Protein AF-A0A1M6KPC6-F1 (afdb_monomer_lite)

Organism: NCBI:txid1121955

Radius of gyration: 15.97 Å; chains: 1; bounding box: 34×46×42 Å

pLDDT: mean 84.12, std 16.8, range [28.14, 97.44]

Sequence (130 aa):
MFIETEYYGNDISFRLGPTAATQLIKGMKKAKEWSAINQQYKKEFRKEIVRFWVMDKSTFQFHGYMQQFANTAKLIFTGRTDGTSSCLIKIEGSVMVSNFLEFNSYDEMNNFLKILEGKSAQKEVDSIFK

Secondary structure (DSSP, 8-state):
-EEEEEETTEEEEEEEPTTHHHHHHHHHHHHHHHHHHHHHH---EEEEEEEEEEEEHHHHHHH-S-GGGPEEEEEEEEE-TTS-EEEEEEEES-SS-SEEEEE-SHHHHHHHHHHHTT-SSSTTTTTT--

Foldseek 3Di:
DKDWDDDPNDIWIKDFDDCRLVQVLQQLVVLLVVLVVCLVPLDWDKDWRGKGWIATPVCCVVPNDDRVRIWIWIWMKTRHNNSWIKIWIATPPDPRGGTDDMDRHSVSSVQVSCVSVVNPDPPVVVVVVD

Structure (mmCIF, N/CA/C/O backbone):
data_AF-A0A1M6KPC6-F1
#
_entry.id   AF-A0A1M6KPC6-F1
#
loop_
_atom_site.group_PDB
_atom_site.id
_atom_site.type_symbol
_atom_site.label_atom_id
_atom_site.label_alt_id
_atom_site.label_comp_id
_atom_site.label_asym_id
_atom_site.label_entity_id
_atom_site.label_seq_id
_atom_site.pdbx_PDB_ins_code
_atom_site.Cartn_x
_atom_site.Cartn_y
_atom_site.Cartn_z
_atom_site.occupancy
_atom_site.B_iso_or_equiv
_atom_site.auth_seq_id
_atom_site.auth_comp_id
_atom_site.auth_asym_id
_atom_site.auth_atom_id
_atom_site.pdbx_PDB_model_num
ATOM 1 N N . MET A 1 1 ? 10.147 -6.486 -8.655 1.00 76.69 1 MET A N 1
ATOM 2 C CA . MET A 1 1 ? 8.727 -6.835 -8.485 1.00 76.69 1 MET A CA 1
ATOM 3 C C . MET A 1 1 ? 7.901 -5.865 -9.309 1.00 76.69 1 MET A C 1
ATOM 5 O O . MET A 1 1 ? 8.191 -4.671 -9.259 1.00 76.69 1 MET A O 1
ATOM 9 N N . PHE A 1 2 ? 6.964 -6.378 -10.100 1.00 82.69 2 PHE A N 1
ATOM 10 C CA . PHE A 1 2 ? 5.915 -5.582 -10.734 1.00 82.69 2 PHE A CA 1
ATOM 11 C C . PHE A 1 2 ? 4.625 -5.756 -9.934 1.00 82.69 2 PHE A C 1
ATOM 13 O O . PHE A 1 2 ? 4.457 -6.787 -9.285 1.00 82.69 2 PHE A O 1
ATOM 20 N N . ILE A 1 3 ? 3.764 -4.747 -9.953 1.00 77.81 3 ILE A N 1
ATOM 21 C CA . ILE A 1 3 ? 2.384 -4.858 -9.492 1.00 77.81 3 ILE A CA 1
ATOM 22 C C . ILE A 1 3 ? 1.507 -4.583 -10.706 1.00 77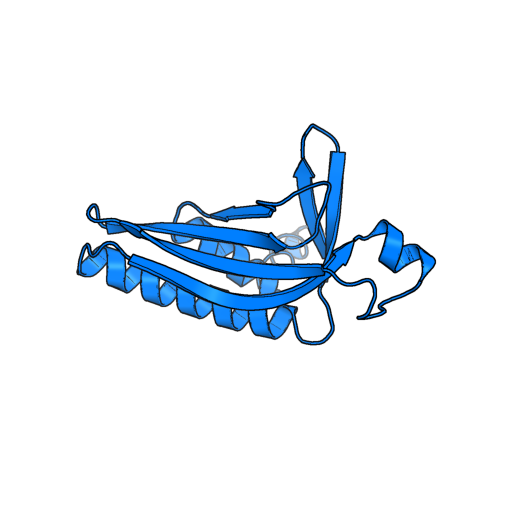.81 3 ILE A C 1
ATOM 24 O O . ILE A 1 3 ? 1.704 -3.562 -11.366 1.00 77.81 3 ILE A O 1
ATOM 28 N N . GLU A 1 4 ? 0.595 -5.503 -10.996 1.00 82.31 4 GLU A N 1
ATOM 29 C CA . GLU A 1 4 ? -0.242 -5.497 -12.196 1.00 82.31 4 GLU A CA 1
ATOM 30 C C . GLU A 1 4 ? -1.721 -5.408 -11.786 1.00 82.31 4 GLU A C 1
ATOM 32 O O . GLU A 1 4 ? -2.113 -5.957 -10.754 1.00 82.31 4 GLU A O 1
ATOM 37 N N . THR A 1 5 ? -2.517 -4.665 -12.553 1.00 71.19 5 THR A N 1
ATOM 38 C CA . THR A 1 5 ? -3.975 -4.546 -12.412 1.00 71.19 5 THR A CA 1
ATOM 39 C C . THR A 1 5 ? -4.595 -4.287 -13.783 1.00 71.19 5 THR A C 1
ATOM 41 O O . THR A 1 5 ? -3.930 -3.750 -14.669 1.00 71.19 5 THR A O 1
ATOM 44 N N . GLU A 1 6 ? -5.870 -4.610 -13.953 1.00 67.81 6 GLU A N 1
ATOM 45 C CA . GLU A 1 6 ? -6.620 -4.260 -15.159 1.00 67.81 6 GLU A CA 1
ATOM 46 C C . GLU A 1 6 ? -7.332 -2.915 -14.973 1.00 67.81 6 GLU A C 1
ATOM 48 O O . GLU A 1 6 ? -7.988 -2.667 -13.958 1.00 67.81 6 GLU A O 1
ATOM 53 N N . TYR A 1 7 ? -7.230 -2.034 -15.968 1.00 62.41 7 TYR A N 1
ATOM 54 C CA . TYR A 1 7 ? -7.957 -0.766 -15.997 1.00 62.41 7 TYR A CA 1
ATOM 55 C C . TYR A 1 7 ? -8.560 -0.539 -17.385 1.00 62.41 7 TYR A C 1
ATOM 57 O O . TYR A 1 7 ? -7.840 -0.451 -18.379 1.00 62.41 7 TYR A O 1
ATOM 65 N N . TYR A 1 8 ? -9.894 -0.473 -17.466 1.00 64.00 8 TYR A N 1
ATOM 66 C CA . TYR A 1 8 ? -10.646 -0.402 -18.731 1.00 64.00 8 TYR A CA 1
ATOM 67 C C . TYR A 1 8 ? -10.218 -1.459 -19.770 1.00 64.00 8 TYR A C 1
ATOM 69 O O . TYR A 1 8 ? -10.092 -1.155 -20.955 1.00 64.00 8 TYR A O 1
ATOM 77 N N . GLY A 1 9 ? -9.966 -2.695 -19.325 1.00 66.69 9 GLY A N 1
ATOM 78 C CA . GLY A 1 9 ? -9.554 -3.799 -20.199 1.00 66.69 9 GLY A CA 1
ATOM 79 C C . GLY A 1 9 ? -8.105 -3.728 -20.691 1.00 66.69 9 GLY A C 1
ATOM 80 O O . GLY A 1 9 ? -7.737 -4.500 -21.570 1.00 66.69 9 GLY A O 1
ATOM 81 N N . ASN A 1 10 ? -7.286 -2.820 -20.147 1.00 66.25 10 ASN A N 1
ATOM 82 C CA . ASN A 1 10 ? -5.848 -2.779 -20.396 1.00 66.25 10 ASN A CA 1
ATOM 83 C C . ASN A 1 10 ? -5.075 -3.218 -19.152 1.00 66.25 10 ASN A C 1
ATOM 85 O O . ASN A 1 10 ? -5.324 -2.711 -18.054 1.00 66.25 10 ASN A O 1
ATOM 89 N N . ASP A 1 11 ? -4.090 -4.091 -19.351 1.00 75.00 11 ASP A N 1
ATOM 90 C CA . ASP A 1 11 ? -3.135 -4.472 -18.316 1.00 75.00 11 ASP A CA 1
ATOM 91 C C . ASP A 1 11 ? -2.216 -3.294 -17.997 1.00 75.00 11 ASP A C 1
ATOM 93 O O . ASP A 1 11 ? -1.386 -2.873 -18.810 1.00 75.00 11 ASP A O 1
ATOM 97 N N . ILE A 1 12 ? -2.339 -2.764 -16.785 1.00 79.06 12 ILE A N 1
ATOM 98 C CA . ILE A 1 12 ? -1.469 -1.713 -16.278 1.00 79.06 12 ILE A CA 1
ATOM 99 C C . ILE A 1 12 ? -0.545 -2.316 -15.236 1.00 79.06 12 ILE A C 1
ATOM 101 O O . ILE A 1 12 ? -0.967 -2.887 -14.232 1.00 79.06 12 ILE A O 1
ATOM 105 N N . SER A 1 13 ? 0.753 -2.150 -15.464 1.00 84.56 13 SER A N 1
ATOM 106 C CA . SER A 1 13 ? 1.785 -2.689 -14.594 1.00 84.56 13 SER A CA 1
ATOM 107 C C . SER A 1 13 ? 2.815 -1.634 -14.238 1.00 84.56 13 SER A C 1
ATOM 109 O O . SER A 1 13 ? 3.386 -0.978 -15.111 1.00 84.56 13 SER A O 1
ATOM 111 N N . PHE A 1 14 ? 3.167 -1.589 -12.957 1.00 85.75 14 PHE A N 1
ATOM 112 C CA . PHE A 1 14 ? 4.214 -0.723 -12.438 1.00 85.75 14 PHE A CA 1
ATOM 113 C C . PHE A 1 14 ? 5.354 -1.524 -11.823 1.00 85.75 14 PHE A C 1
ATOM 115 O O . PHE A 1 14 ? 5.160 -2.419 -10.999 1.00 85.75 14 PHE A O 1
ATOM 122 N N . ARG A 1 15 ? 6.582 -1.165 -12.189 1.00 89.19 15 ARG A N 1
ATOM 123 C CA . ARG A 1 15 ? 7.802 -1.616 -11.534 1.00 89.19 15 ARG A CA 1
ATOM 124 C C . ARG A 1 15 ? 7.978 -0.863 -10.222 1.00 89.19 15 ARG A C 1
ATOM 126 O O . ARG A 1 15 ? 8.077 0.361 -10.216 1.00 89.19 15 ARG A O 1
ATOM 133 N N . LEU A 1 16 ? 8.110 -1.596 -9.121 1.00 89.19 16 LEU A N 1
ATOM 134 C CA . LEU A 1 16 ? 8.529 -1.012 -7.849 1.00 89.19 16 LEU A CA 1
ATOM 135 C C . LEU A 1 16 ? 9.991 -0.562 -7.920 1.00 89.19 16 LEU A C 1
ATOM 137 O O . LEU A 1 16 ? 10.859 -1.323 -8.367 1.00 89.19 16 LEU A O 1
ATOM 141 N N . GLY A 1 17 ? 10.259 0.650 -7.438 1.00 86.69 17 GLY A N 1
ATOM 142 C CA . GLY A 1 17 ? 11.607 1.188 -7.350 1.00 86.69 17 GLY A CA 1
ATOM 143 C C . GLY A 1 17 ? 12.507 0.504 -6.319 1.00 86.69 17 GLY A C 1
ATOM 144 O O . GLY A 1 17 ? 12.045 -0.304 -5.503 1.00 86.69 17 GLY A O 1
ATOM 145 N N . PRO A 1 18 ? 13.810 0.838 -6.318 1.00 81.94 18 PRO A N 1
ATOM 146 C CA . PRO A 1 18 ? 14.741 0.407 -5.287 1.00 81.94 18 PRO A CA 1
ATOM 147 C C . PRO A 1 18 ? 14.186 0.810 -3.918 1.00 81.94 18 PRO A C 1
ATOM 149 O O . PRO A 1 18 ? 13.869 1.974 -3.699 1.00 81.94 18 PRO A O 1
ATOM 152 N N . THR A 1 19 ? 14.031 -0.154 -3.009 1.00 88.81 19 THR A N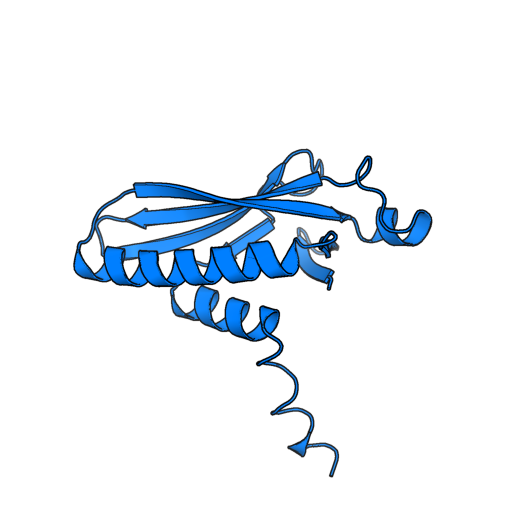 1
ATOM 153 C CA . THR A 1 19 ? 13.414 -0.026 -1.665 1.00 88.81 19 THR A CA 1
ATOM 154 C C . THR A 1 19 ? 11.884 0.079 -1.588 1.00 88.81 19 THR A C 1
ATOM 156 O O . THR A 1 19 ? 11.334 -0.140 -0.505 1.00 88.81 19 THR A O 1
ATOM 159 N N . ALA A 1 20 ? 11.176 0.308 -2.699 1.00 90.44 20 ALA A N 1
ATOM 160 C CA . ALA A 1 20 ? 9.724 0.508 -2.688 1.00 90.44 20 ALA A CA 1
ATOM 161 C C . ALA A 1 20 ? 8.955 -0.716 -2.160 1.00 90.44 20 ALA A C 1
ATOM 163 O O . ALA A 1 20 ? 8.009 -0.564 -1.394 1.00 90.44 20 ALA A O 1
ATOM 164 N N . ALA A 1 21 ? 9.404 -1.934 -2.481 1.00 89.69 21 ALA A N 1
ATOM 165 C CA . ALA A 1 21 ? 8.813 -3.163 -1.941 1.00 89.69 21 ALA A CA 1
ATOM 166 C C . ALA A 1 21 ? 8.910 -3.224 -0.407 1.00 89.69 21 ALA A C 1
ATOM 168 O O . ALA A 1 21 ? 7.920 -3.473 0.274 1.00 89.69 21 ALA A O 1
ATOM 169 N N . THR A 1 22 ? 10.081 -2.918 0.156 1.00 91.06 22 THR A N 1
ATOM 170 C CA . THR A 1 22 ? 10.295 -2.880 1.610 1.00 91.06 22 THR A CA 1
ATOM 171 C C . THR A 1 22 ? 9.428 -1.814 2.279 1.00 91.06 22 THR A C 1
ATOM 173 O O . THR A 1 22 ? 8.856 -2.056 3.342 1.00 91.06 22 THR A O 1
ATOM 176 N N . GLN A 1 23 ? 9.319 -0.634 1.665 1.00 94.62 23 GLN A N 1
ATOM 177 C CA . GLN A 1 23 ? 8.464 0.455 2.141 1.00 94.62 23 GLN A CA 1
ATOM 178 C C . GLN A 1 23 ? 6.987 0.056 2.118 1.00 94.62 23 GLN A C 1
ATOM 180 O O . GLN A 1 23 ? 6.289 0.241 3.114 1.00 94.62 23 GLN A O 1
ATOM 185 N N . LEU A 1 24 ? 6.532 -0.555 1.024 1.00 94.06 24 LEU A N 1
ATOM 186 C CA . LEU A 1 24 ? 5.162 -1.023 0.872 1.00 94.06 24 LEU A CA 1
ATOM 187 C C . LEU A 1 24 ? 4.831 -2.136 1.873 1.00 94.06 24 LEU A C 1
ATOM 189 O O . LEU A 1 24 ? 3.798 -2.057 2.526 1.00 94.06 24 LEU A O 1
ATOM 193 N N . ILE A 1 25 ? 5.724 -3.108 2.093 1.00 94.44 25 ILE A N 1
ATOM 194 C CA . ILE A 1 25 ? 5.555 -4.148 3.125 1.00 94.44 25 ILE A CA 1
ATOM 195 C C . ILE A 1 25 ? 5.392 -3.517 4.513 1.00 94.44 25 ILE A C 1
ATOM 197 O O . ILE A 1 25 ? 4.476 -3.875 5.255 1.00 94.44 25 ILE A O 1
ATOM 201 N N . LYS A 1 26 ? 6.257 -2.558 4.875 1.00 95.75 26 LYS A N 1
ATOM 202 C CA . LYS A 1 26 ? 6.143 -1.825 6.148 1.00 95.75 26 LYS A CA 1
ATOM 203 C C . LYS A 1 26 ? 4.814 -1.070 6.239 1.00 95.75 26 LYS A C 1
ATOM 205 O O . LYS A 1 26 ? 4.163 -1.109 7.282 1.00 95.75 26 LYS A O 1
ATOM 210 N N . GLY A 1 27 ? 4.391 -0.435 5.148 1.00 96.19 27 GLY A N 1
ATOM 211 C CA . GLY A 1 27 ? 3.123 0.280 5.078 1.00 96.19 27 GLY A CA 1
ATOM 212 C C . GLY A 1 27 ? 1.909 -0.636 5.237 1.00 96.19 27 GLY A C 1
ATOM 213 O O . GLY A 1 27 ? 1.025 -0.351 6.039 1.00 96.19 27 GLY A O 1
ATOM 214 N N . MET A 1 28 ? 1.896 -1.782 4.559 1.00 95.75 28 MET A N 1
ATOM 215 C CA . MET A 1 28 ? 0.817 -2.767 4.656 1.00 95.75 28 MET A CA 1
ATOM 216 C C . MET A 1 28 ? 0.727 -3.395 6.053 1.00 95.75 28 MET A C 1
ATOM 218 O O . MET A 1 28 ? -0.373 -3.596 6.564 1.00 95.75 28 MET A O 1
ATOM 222 N N . LYS A 1 29 ? 1.861 -3.636 6.729 1.00 96.12 29 LYS A N 1
ATOM 223 C CA . LYS A 1 29 ? 1.859 -4.033 8.151 1.00 96.12 29 LYS A CA 1
ATOM 224 C C . LYS A 1 29 ? 1.197 -2.973 9.025 1.00 96.12 29 LYS A C 1
ATOM 226 O O . LYS A 1 29 ? 0.364 -3.308 9.863 1.00 96.12 29 LYS A O 1
ATOM 231 N N . LYS A 1 30 ? 1.507 -1.697 8.784 1.00 96.69 30 LYS A N 1
ATOM 232 C CA . LYS A 1 30 ? 0.907 -0.595 9.539 1.00 96.69 30 LYS A CA 1
ATOM 233 C C . LYS A 1 30 ? -0.592 -0.448 9.281 1.00 96.69 30 LYS A C 1
ATOM 235 O O . LYS A 1 30 ? -1.350 -0.256 10.225 1.00 96.69 30 LYS A O 1
ATOM 240 N N . ALA A 1 31 ? -1.019 -0.591 8.028 1.00 95.88 31 ALA A N 1
ATOM 241 C CA . ALA A 1 31 ? -2.430 -0.617 7.651 1.00 95.88 31 ALA A CA 1
ATOM 242 C C . ALA A 1 31 ? -3.189 -1.729 8.381 1.00 95.88 31 ALA A C 1
ATOM 244 O O . ALA A 1 31 ? -4.262 -1.496 8.928 1.00 95.88 31 ALA A O 1
ATOM 245 N N . LYS A 1 32 ? -2.595 -2.923 8.450 1.00 93.69 32 LYS A N 1
ATOM 246 C CA . LYS A 1 32 ? -3.158 -4.070 9.161 1.00 93.69 32 LYS A CA 1
ATOM 247 C C . LYS A 1 32 ? -3.324 -3.799 10.661 1.00 93.69 32 LYS A C 1
ATOM 249 O O . LYS A 1 32 ? -4.389 -4.066 11.212 1.00 93.69 32 LYS A O 1
ATOM 254 N N . GLU A 1 33 ? -2.304 -3.235 11.312 1.00 94.38 33 GLU A N 1
ATOM 255 C CA . GLU A 1 33 ? -2.393 -2.797 12.716 1.00 94.38 33 GLU A CA 1
ATOM 256 C C . GLU A 1 33 ? -3.527 -1.783 12.913 1.00 94.38 33 GLU A C 1
ATOM 258 O O . GLU A 1 33 ? -4.331 -1.902 13.834 1.00 94.38 33 GLU A O 1
ATOM 263 N N . TRP A 1 34 ? -3.611 -0.787 12.031 1.00 95.44 34 TRP A N 1
ATOM 264 C CA . TRP A 1 34 ? -4.632 0.254 12.095 1.00 95.44 34 TRP A CA 1
ATOM 265 C C . TRP A 1 34 ? -6.041 -0.263 11.822 1.00 95.44 34 TRP A C 1
ATOM 267 O O . TRP A 1 34 ? -6.974 0.212 12.462 1.00 95.44 34 TRP A O 1
ATOM 277 N N . SER A 1 35 ? -6.202 -1.259 10.950 1.00 93.38 35 SER A N 1
ATOM 278 C CA . SER A 1 35 ? -7.478 -1.945 10.741 1.00 93.38 35 SER A CA 1
ATOM 279 C C . SER A 1 35 ? -7.945 -2.636 12.021 1.00 93.38 35 SER A C 1
ATOM 281 O O . SER A 1 35 ? -9.105 -2.489 12.391 1.00 93.38 35 SER A O 1
ATOM 283 N N . ALA A 1 36 ? -7.059 -3.348 12.724 1.00 91.50 36 ALA A N 1
ATOM 284 C CA . ALA A 1 36 ? -7.409 -4.008 13.985 1.00 91.50 36 ALA A CA 1
ATOM 285 C C . ALA A 1 36 ? -7.800 -2.989 15.074 1.00 91.50 36 ALA A C 1
ATOM 287 O O . ALA A 1 36 ? -8.804 -3.154 15.765 1.00 91.50 36 ALA A O 1
ATOM 288 N N . ILE A 1 37 ? -7.054 -1.883 15.175 1.00 92.12 37 ILE A N 1
ATOM 289 C CA . ILE A 1 37 ? -7.377 -0.768 16.080 1.00 92.12 37 ILE A CA 1
ATOM 290 C C . ILE A 1 37 ? -8.729 -0.142 15.703 1.00 92.12 37 ILE A C 1
ATOM 292 O O . ILE A 1 37 ? -9.554 0.127 16.573 1.00 92.12 37 ILE A O 1
ATOM 296 N N . ASN A 1 38 ? -8.994 0.094 14.417 1.00 93.62 38 ASN A N 1
ATOM 297 C CA . ASN A 1 38 ? -10.255 0.681 13.974 1.00 93.62 38 ASN A CA 1
ATOM 298 C C . ASN A 1 38 ? -11.454 -0.242 14.255 1.00 93.62 38 ASN A C 1
ATOM 300 O O . ASN A 1 38 ? -12.472 0.254 14.729 1.00 93.62 38 ASN A O 1
ATOM 304 N N . GLN A 1 39 ? -11.320 -1.559 14.083 1.00 92.31 39 GLN A N 1
ATOM 305 C CA . GLN A 1 39 ? -12.358 -2.524 14.471 1.00 92.31 39 GLN A CA 1
ATOM 306 C C . GLN A 1 39 ? -12.693 -2.446 15.968 1.00 92.31 39 GLN A C 1
ATOM 308 O O . GLN A 1 39 ? -13.862 -2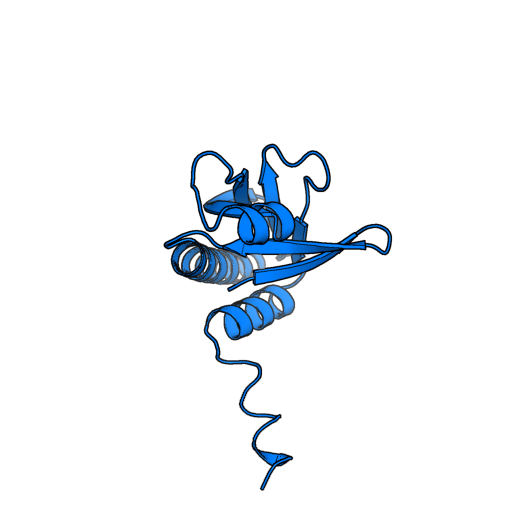.516 16.347 1.00 92.31 39 GLN A O 1
ATOM 313 N N . GLN A 1 40 ? -11.680 -2.255 16.821 1.00 94.44 40 GLN A N 1
ATOM 314 C CA . GLN A 1 40 ? -11.858 -2.159 18.270 1.00 94.44 40 GLN A CA 1
ATOM 315 C C . GLN A 1 40 ? -12.477 -0.824 18.709 1.00 94.44 40 GLN A C 1
ATOM 317 O O . GLN A 1 40 ? -13.385 -0.804 19.537 1.00 94.44 40 GLN A O 1
ATOM 322 N N . TYR A 1 41 ? -11.970 0.296 18.188 1.00 95.19 41 TYR A N 1
ATOM 323 C CA . TYR A 1 41 ? -12.302 1.633 18.695 1.00 95.19 41 TYR A CA 1
ATOM 324 C C . TYR A 1 41 ? -13.284 2.416 17.824 1.00 95.19 41 TYR A C 1
ATOM 326 O O . TYR A 1 41 ? -13.746 3.469 18.259 1.00 95.19 41 TYR A O 1
ATOM 334 N N . LYS A 1 42 ? -13.586 1.939 16.610 1.00 95.19 42 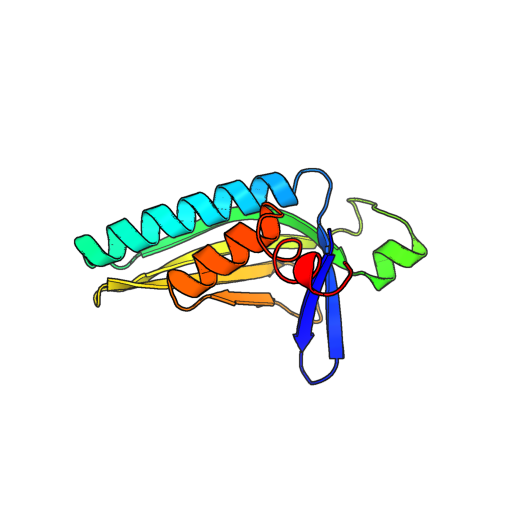LYS A N 1
ATOM 335 C CA . LYS A 1 42 ? -14.583 2.516 15.697 1.00 95.19 42 LYS A CA 1
ATOM 336 C C . LYS A 1 42 ? -14.391 4.017 15.450 1.00 95.19 42 LYS A C 1
ATOM 338 O O . LYS A 1 42 ? -15.333 4.804 15.468 1.00 95.19 42 LYS A O 1
ATOM 343 N N . LYS A 1 43 ? -13.136 4.432 15.263 1.00 92.88 43 LYS A N 1
ATOM 344 C CA . LYS A 1 43 ? -12.775 5.836 15.020 1.00 92.88 43 LYS A CA 1
ATOM 345 C C . LYS A 1 43 ? -12.539 6.095 13.548 1.00 92.88 43 LYS A C 1
ATOM 347 O O . LYS A 1 43 ? -11.710 5.425 12.936 1.00 92.88 43 LYS A O 1
ATOM 352 N N . GLU A 1 44 ? -13.192 7.122 13.026 1.00 95.00 44 GLU A N 1
ATOM 353 C CA . GLU A 1 44 ? -12.920 7.607 11.682 1.00 95.00 44 GLU A CA 1
ATOM 354 C C . GLU A 1 44 ? -11.594 8.364 11.631 1.00 95.00 44 GLU A C 1
ATOM 356 O O . GLU A 1 44 ? -11.336 9.257 12.441 1.00 95.00 44 GLU A O 1
ATOM 361 N N . PHE A 1 45 ? -10.740 7.991 10.681 1.00 95.56 45 PHE A N 1
ATOM 362 C CA . PHE A 1 45 ? -9.549 8.760 10.343 1.00 95.56 45 PHE A CA 1
ATOM 363 C C . PHE A 1 45 ? -9.015 8.355 8.976 1.00 95.56 45 PHE A C 1
ATOM 365 O O . PHE A 1 45 ? -9.168 7.217 8.536 1.00 95.56 45 PHE A O 1
ATOM 372 N N . ARG A 1 46 ? -8.311 9.286 8.333 1.00 96.88 46 ARG A N 1
ATOM 373 C CA . ARG A 1 46 ? -7.650 9.067 7.050 1.00 96.88 46 ARG A CA 1
ATOM 374 C C . ARG A 1 46 ? -6.211 9.548 7.114 1.00 96.88 46 ARG A C 1
ATOM 376 O O . ARG A 1 46 ? -5.963 10.675 7.538 1.00 96.88 46 ARG A O 1
ATOM 383 N N . LYS A 1 47 ? -5.255 8.708 6.712 1.00 97.00 47 LYS A N 1
ATOM 384 C CA . LYS A 1 47 ? -3.829 9.040 6.823 1.00 97.00 47 LYS A CA 1
ATOM 385 C C . LYS A 1 47 ? -2.975 8.360 5.753 1.00 97.00 47 LYS A C 1
ATOM 387 O O . LYS A 1 47 ? -3.150 7.179 5.465 1.00 97.00 47 LYS A O 1
ATOM 392 N N . GLU A 1 48 ? -2.035 9.116 5.184 1.00 97.31 48 GLU A N 1
ATOM 393 C CA . GLU A 1 48 ? -0.945 8.576 4.358 1.00 97.31 48 GLU A CA 1
ATOM 394 C C . GLU A 1 48 ? -0.016 7.752 5.261 1.00 97.31 48 GLU A C 1
ATOM 396 O O . GLU A 1 48 ? 0.475 8.250 6.276 1.00 97.31 48 GLU A O 1
ATOM 401 N N . ILE A 1 49 ? 0.183 6.480 4.919 1.00 96.44 49 ILE A N 1
ATOM 402 C CA . ILE A 1 49 ? 1.061 5.572 5.664 1.00 96.44 49 ILE A CA 1
ATOM 403 C C . ILE A 1 49 ? 2.485 5.660 5.130 1.00 96.44 49 ILE A C 1
ATOM 405 O O . ILE A 1 49 ? 3.437 5.773 5.900 1.00 96.44 49 ILE A O 1
ATOM 409 N N . VAL A 1 50 ? 2.635 5.539 3.813 1.00 96.44 50 VAL A N 1
ATOM 410 C CA . VAL A 1 50 ? 3.941 5.472 3.163 1.00 96.44 50 VAL A CA 1
ATOM 411 C C . VAL A 1 50 ? 3.856 6.000 1.741 1.00 96.44 50 VAL A C 1
ATOM 413 O O . VAL A 1 50 ? 2.820 5.896 1.082 1.00 96.44 50 VAL A O 1
ATOM 416 N N . ARG A 1 51 ? 4.987 6.524 1.279 1.00 95.81 51 ARG A N 1
ATOM 417 C CA . ARG A 1 51 ? 5.227 6.972 -0.084 1.00 95.81 51 ARG A CA 1
ATOM 418 C C . ARG A 1 51 ? 6.414 6.211 -0.662 1.00 95.81 51 ARG A C 1
ATOM 420 O O . ARG A 1 51 ? 7.394 5.996 0.049 1.00 95.81 51 ARG A O 1
ATOM 427 N N . PHE A 1 52 ? 6.318 5.798 -1.918 1.00 94.31 52 PHE A N 1
ATOM 428 C CA . PHE A 1 52 ? 7.348 5.012 -2.594 1.00 94.31 52 PHE A CA 1
ATOM 429 C C . PHE A 1 52 ? 7.347 5.270 -4.102 1.00 94.31 52 PHE A C 1
ATOM 431 O O . PHE A 1 52 ? 6.360 5.739 -4.659 1.00 94.31 52 PHE A O 1
ATOM 438 N N . TRP A 1 53 ? 8.461 4.970 -4.768 1.00 93.50 53 TRP A N 1
ATOM 439 C CA . TRP A 1 53 ? 8.614 5.199 -6.205 1.00 93.50 53 TRP A CA 1
ATOM 440 C C . TRP A 1 53 ? 8.154 3.999 -7.029 1.00 93.50 53 TRP A C 1
ATOM 442 O O . TRP A 1 53 ? 8.462 2.847 -6.702 1.00 93.50 53 TRP A O 1
ATOM 452 N N . VAL A 1 54 ? 7.453 4.286 -8.122 1.00 92.06 54 VAL A N 1
ATOM 453 C CA . VAL A 1 54 ? 6.980 3.306 -9.100 1.00 92.06 54 VAL A CA 1
ATOM 454 C C . VAL A 1 54 ? 7.248 3.798 -10.515 1.00 92.06 54 VAL A C 1
ATOM 456 O O . VAL A 1 54 ? 7.283 4.995 -10.758 1.00 92.06 54 VAL A O 1
ATOM 459 N N . MET A 1 55 ? 7.441 2.892 -11.462 1.00 90.62 55 MET A N 1
ATOM 460 C CA . MET A 1 55 ? 7.707 3.239 -12.858 1.00 90.62 55 MET A CA 1
ATOM 461 C C . MET A 1 55 ? 6.855 2.372 -13.775 1.00 90.62 55 MET A C 1
ATOM 463 O O . MET A 1 55 ? 6.814 1.159 -13.586 1.00 90.62 55 MET A O 1
ATOM 467 N N . ASP A 1 56 ? 6.188 2.967 -14.759 1.00 89.06 56 ASP A N 1
ATOM 468 C CA . ASP A 1 56 ? 5.400 2.235 -15.752 1.00 89.06 56 ASP A CA 1
ATOM 469 C C . ASP A 1 56 ? 6.244 1.156 -16.454 1.00 89.06 56 ASP A C 1
ATOM 471 O O . ASP A 1 56 ? 7.423 1.366 -16.765 1.00 89.06 56 ASP A O 1
ATOM 475 N N . LYS A 1 57 ? 5.655 -0.023 -16.695 1.00 87.56 57 LYS A N 1
ATOM 476 C CA . LYS A 1 57 ? 6.360 -1.182 -17.275 1.00 87.56 57 LYS A CA 1
ATOM 477 C C . LYS A 1 57 ? 6.969 -0.875 -18.641 1.00 87.56 57 LYS A C 1
ATOM 479 O O . LYS A 1 57 ? 8.111 -1.261 -18.869 1.00 87.56 57 LYS A O 1
ATOM 484 N N . SER A 1 58 ? 6.247 -0.166 -19.508 1.00 87.50 58 SER A N 1
ATOM 485 C CA . SER A 1 58 ? 6.722 0.231 -20.841 1.00 87.50 58 SER A CA 1
ATOM 486 C C . SER A 1 58 ? 7.958 1.129 -20.756 1.00 87.50 58 SER A C 1
ATOM 488 O O . SER A 1 58 ? 8.979 0.844 -21.382 1.00 87.50 58 SER A O 1
ATOM 490 N N . THR A 1 59 ? 7.915 2.157 -19.905 1.00 88.56 59 THR A N 1
ATOM 491 C CA . THR A 1 59 ? 9.051 3.052 -19.658 1.00 88.56 59 THR A CA 1
ATOM 492 C C . THR A 1 59 ? 10.242 2.284 -19.094 1.00 88.56 59 THR A C 1
ATOM 494 O O . THR A 1 59 ? 11.357 2.427 -19.589 1.00 88.56 59 THR A O 1
ATOM 497 N N . PHE A 1 60 ? 10.015 1.412 -18.106 1.00 88.94 60 PHE A N 1
ATOM 498 C CA . PHE A 1 60 ? 11.068 0.572 -17.537 1.00 88.94 60 PHE A CA 1
ATOM 499 C C . PHE A 1 60 ? 11.699 -0.368 -18.576 1.00 88.94 60 PHE A C 1
ATOM 501 O O . PHE A 1 60 ? 12.912 -0.546 -18.571 1.00 88.94 60 PHE A O 1
ATOM 508 N N . GLN A 1 61 ? 10.906 -0.977 -19.461 1.00 89.69 61 GLN A N 1
ATOM 509 C CA . GLN A 1 61 ? 11.419 -1.877 -20.501 1.00 89.69 61 GLN A CA 1
ATOM 510 C C . GLN A 1 61 ? 12.322 -1.154 -21.502 1.00 89.69 61 GLN A C 1
ATOM 512 O O . GLN A 1 61 ? 13.303 -1.734 -21.956 1.00 89.69 61 GLN A O 1
ATOM 517 N N . PHE A 1 62 ? 12.016 0.103 -21.820 1.00 90.31 62 PHE A N 1
ATOM 518 C CA . PHE A 1 62 ? 12.802 0.887 -22.769 1.00 90.31 62 PHE A CA 1
ATOM 519 C C . PHE A 1 62 ? 14.078 1.477 -22.146 1.00 90.31 62 PHE A C 1
ATOM 521 O O . PHE A 1 62 ? 15.116 1.559 -22.795 1.00 90.31 62 PHE A O 1
ATOM 528 N N . HIS A 1 63 ? 14.016 1.878 -20.875 1.00 88.94 63 HIS A N 1
ATOM 529 C CA . HIS A 1 63 ? 15.055 2.685 -20.231 1.00 88.94 63 HIS A CA 1
ATOM 530 C C . HIS A 1 63 ? 15.818 1.991 -19.094 1.00 88.94 63 HIS A C 1
ATOM 532 O O . HIS A 1 63 ? 16.826 2.513 -18.617 1.00 88.94 63 HIS A O 1
ATOM 538 N N . GLY A 1 64 ? 15.329 0.854 -18.604 1.00 88.75 64 GLY A N 1
ATOM 539 C CA . GLY A 1 64 ? 15.668 0.380 -17.267 1.00 88.75 64 GLY A CA 1
ATOM 540 C C . GLY A 1 64 ? 15.065 1.275 -16.177 1.00 88.75 64 GLY A C 1
ATOM 541 O O . GLY A 1 64 ? 14.261 2.172 -16.438 1.00 88.75 64 GLY A O 1
ATOM 542 N N . TYR A 1 65 ? 15.430 1.027 -14.915 1.00 86.50 65 TYR A N 1
ATOM 543 C CA . TYR A 1 65 ? 14.927 1.855 -13.819 1.00 86.50 65 TYR A CA 1
ATOM 544 C C . TYR A 1 65 ? 15.692 3.176 -13.744 1.00 86.50 65 TYR A C 1
ATOM 546 O O . TYR A 1 65 ? 16.870 3.193 -13.391 1.00 86.50 65 TYR A O 1
ATOM 554 N N . MET A 1 66 ? 14.994 4.284 -13.984 1.00 89.00 66 MET A 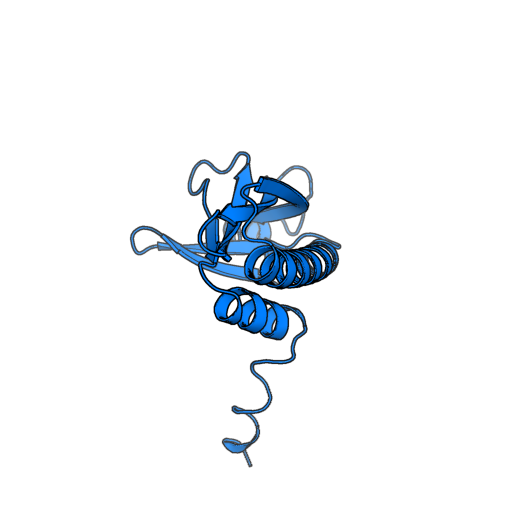N 1
ATOM 555 C CA . MET A 1 66 ? 15.517 5.636 -13.797 1.00 89.00 66 MET A CA 1
ATOM 556 C C . MET A 1 66 ? 14.548 6.457 -12.949 1.00 89.00 66 MET A C 1
ATOM 558 O O . MET A 1 66 ? 13.399 6.659 -13.332 1.00 89.00 66 MET A O 1
ATOM 562 N N . GLN A 1 67 ? 15.010 6.956 -11.799 1.00 86.38 67 GLN A N 1
ATOM 563 C CA . GLN A 1 67 ? 14.148 7.647 -10.830 1.00 86.38 67 GLN A CA 1
ATOM 564 C C . GLN A 1 67 ? 13.476 8.906 -11.402 1.00 86.38 67 GLN A C 1
ATOM 566 O O . GLN A 1 67 ? 12.350 9.205 -11.029 1.00 86.38 67 GLN A O 1
ATOM 571 N N . GLN A 1 68 ? 14.120 9.614 -12.333 1.00 89.81 68 GLN A N 1
ATOM 572 C CA . GLN A 1 68 ? 13.548 10.797 -12.995 1.00 89.81 68 GLN A CA 1
ATOM 573 C C . GLN A 1 68 ? 12.296 10.498 -13.837 1.00 89.81 68 GLN A C 1
ATOM 575 O O . GLN A 1 68 ? 11.508 11.395 -14.110 1.00 89.81 68 GLN A O 1
ATOM 580 N N . PHE A 1 69 ? 12.121 9.242 -14.247 1.00 89.25 69 PHE A N 1
ATOM 581 C CA . PHE A 1 69 ? 10.957 8.758 -14.987 1.00 89.25 69 PHE A CA 1
ATOM 582 C C . PHE A 1 69 ? 10.008 7.950 -14.087 1.00 89.25 69 PHE A C 1
ATOM 584 O O . PHE A 1 69 ? 9.079 7.311 -14.577 1.00 89.25 69 PHE A O 1
ATOM 591 N N . ALA A 1 70 ? 10.264 7.928 -12.776 1.00 90.88 70 ALA A N 1
ATOM 592 C CA . ALA A 1 70 ? 9.415 7.261 -11.807 1.00 90.88 70 ALA A CA 1
ATOM 593 C C . ALA A 1 70 ? 8.348 8.224 -11.274 1.00 90.88 70 ALA A C 1
ATOM 595 O O . ALA A 1 70 ? 8.613 9.384 -10.961 1.00 90.88 70 ALA A O 1
ATOM 596 N N . ASN A 1 71 ? 7.146 7.694 -11.101 1.00 92.00 71 ASN A N 1
ATOM 597 C CA . ASN A 1 71 ? 6.034 8.341 -10.436 1.00 92.00 71 ASN A CA 1
ATOM 598 C C . ASN A 1 71 ? 6.051 8.041 -8.933 1.00 92.00 71 ASN A C 1
ATOM 600 O O . ASN A 1 71 ? 6.574 7.024 -8.463 1.00 92.00 71 ASN A O 1
ATOM 604 N N . THR A 1 72 ? 5.460 8.942 -8.156 1.00 93.44 72 THR A N 1
ATOM 605 C CA . THR A 1 72 ? 5.283 8.747 -6.716 1.00 93.44 72 THR A CA 1
ATOM 606 C C . THR A 1 72 ? 3.993 7.981 -6.462 1.00 93.44 72 THR A C 1
ATOM 608 O O . THR A 1 72 ? 2.928 8.429 -6.866 1.00 93.44 72 THR A O 1
ATOM 611 N N . ALA A 1 73 ? 4.054 6.875 -5.729 1.00 94.25 73 ALA A N 1
ATOM 612 C CA . ALA A 1 73 ? 2.882 6.194 -5.199 1.00 94.25 73 ALA A CA 1
ATOM 613 C C . ALA A 1 73 ? 2.731 6.427 -3.689 1.00 94.25 73 ALA A C 1
ATOM 615 O O . ALA A 1 73 ? 3.717 6.56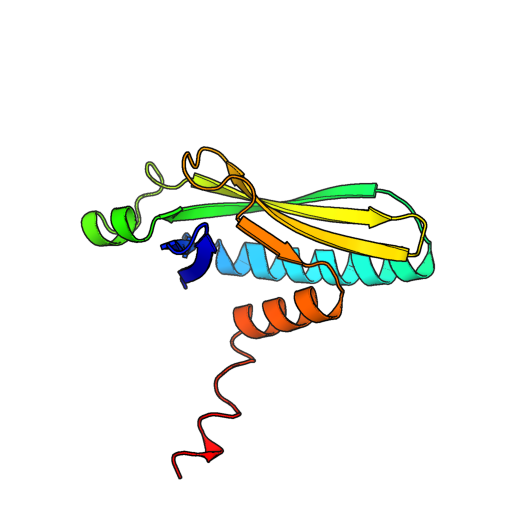5 -2.961 1.00 94.25 73 ALA A O 1
ATOM 616 N N . LYS A 1 74 ? 1.487 6.445 -3.208 1.00 95.56 74 LYS A N 1
ATOM 617 C CA . LYS A 1 74 ? 1.118 6.629 -1.799 1.00 95.56 74 LYS A CA 1
ATOM 618 C C . LYS A 1 74 ? 0.141 5.560 -1.358 1.00 95.56 74 LYS A C 1
ATOM 620 O O . LYS A 1 74 ? -0.867 5.355 -2.024 1.00 95.56 74 LYS A O 1
ATOM 625 N N . LEU A 1 75 ? 0.387 4.959 -0.200 1.00 96.38 75 LEU A N 1
ATOM 626 C CA . LEU A 1 75 ? -0.588 4.123 0.494 1.00 96.38 75 LEU A CA 1
ATOM 627 C C . LEU A 1 75 ? -1.354 4.980 1.505 1.00 96.38 75 LEU A C 1
ATOM 629 O O . LEU A 1 75 ? -0.758 5.538 2.428 1.00 96.38 75 LEU A O 1
ATOM 633 N N . ILE A 1 76 ? -2.670 5.065 1.346 1.00 97.06 76 ILE A N 1
ATOM 634 C CA . ILE A 1 76 ? -3.565 5.832 2.214 1.00 97.06 76 ILE A CA 1
ATOM 635 C C . ILE A 1 76 ? -4.498 4.861 2.924 1.00 97.06 76 ILE A C 1
ATOM 637 O O . ILE A 1 76 ? -5.172 4.079 2.265 1.00 97.06 76 ILE A O 1
ATOM 641 N N . PHE A 1 77 ? -4.570 4.947 4.248 1.00 97.44 77 PHE A N 1
ATOM 642 C CA . PHE A 1 77 ? -5.533 4.204 5.056 1.00 97.44 77 PHE A CA 1
ATOM 643 C C . PHE A 1 77 ? -6.712 5.092 5.434 1.00 97.44 77 PHE A C 1
ATOM 645 O O . PHE A 1 77 ? -6.519 6.265 5.767 1.00 97.44 77 PHE A O 1
ATOM 652 N N . THR A 1 78 ? -7.908 4.511 5.433 1.00 97.38 78 THR A N 1
ATOM 653 C CA . THR A 1 78 ? -9.142 5.134 5.913 1.00 97.38 78 THR A CA 1
ATOM 654 C C . THR A 1 78 ? -9.859 4.166 6.849 1.00 97.38 78 THR A C 1
ATOM 656 O O . THR A 1 78 ? -10.290 3.103 6.413 1.00 97.38 78 THR A O 1
ATOM 659 N N . GLY A 1 79 ? -9.995 4.526 8.123 1.00 96.44 79 GLY A N 1
ATOM 660 C CA . GLY A 1 79 ? -10.864 3.839 9.081 1.00 96.44 79 GLY A CA 1
ATOM 661 C C . GLY A 1 79 ? -12.207 4.553 9.188 1.00 96.44 79 GLY A C 1
ATOM 662 O O . GLY A 1 79 ? -12.251 5.775 9.036 1.00 96.44 79 GLY A O 1
ATOM 663 N N . ARG A 1 80 ? -13.286 3.813 9.452 1.00 96.56 80 ARG A N 1
ATOM 664 C CA . ARG A 1 80 ? -14.659 4.334 9.563 1.00 96.56 80 ARG A CA 1
ATOM 665 C C . ARG A 1 80 ? -15.248 4.101 10.959 1.00 96.56 80 ARG A C 1
ATOM 667 O O . ARG A 1 80 ? -14.690 3.361 11.773 1.00 96.56 80 ARG A O 1
ATOM 674 N N . THR A 1 81 ? -16.372 4.752 11.252 1.00 96.44 81 THR A N 1
ATOM 675 C CA . THR A 1 81 ? -17.080 4.658 12.546 1.00 96.44 81 THR A CA 1
ATOM 676 C C . THR A 1 81 ? -17.850 3.353 12.749 1.00 96.44 81 THR A C 1
ATOM 678 O O . THR A 1 81 ? -18.247 3.032 13.865 1.00 96.44 81 THR A O 1
ATOM 681 N N . ASP A 1 82 ? -18.040 2.561 11.699 1.00 94.88 82 ASP A N 1
ATOM 682 C CA . ASP A 1 82 ? -18.619 1.218 11.777 1.00 94.88 82 ASP A CA 1
ATOM 683 C C . ASP A 1 82 ? -17.572 0.134 12.111 1.00 94.88 82 ASP A C 1
ATOM 685 O O . ASP A 1 82 ? -17.930 -1.013 12.372 1.00 94.88 82 ASP A O 1
ATOM 689 N N . GLY A 1 83 ? -16.284 0.500 12.173 1.00 91.62 83 GLY A N 1
ATOM 690 C CA . GLY A 1 83 ? -15.164 -0.422 12.376 1.00 91.62 83 GLY A CA 1
ATOM 691 C C . GLY A 1 83 ? -14.641 -1.057 11.084 1.00 91.62 83 GLY A C 1
ATOM 692 O O . GLY A 1 83 ? -13.759 -1.916 11.142 1.00 91.62 83 GLY A O 1
ATOM 693 N N . THR A 1 84 ? -15.165 -0.654 9.922 1.00 94.69 84 THR A N 1
ATOM 694 C CA . THR A 1 84 ? -14.605 -1.023 8.620 1.00 94.69 84 THR A CA 1
ATOM 695 C C . THR A 1 84 ? -13.433 -0.118 8.260 1.00 94.69 84 THR A C 1
ATOM 697 O O . THR A 1 84 ? -13.355 1.049 8.652 1.00 94.69 84 THR A O 1
ATOM 700 N N . SER A 1 85 ? -12.503 -0.650 7.470 1.00 94.62 85 SER A N 1
ATOM 701 C CA . SER A 1 85 ? -11.372 0.127 6.980 1.00 94.62 85 SER A CA 1
ATOM 702 C C . SER A 1 85 ? -11.025 -0.222 5.544 1.00 94.62 85 SER A C 1
ATOM 704 O O . SER A 1 85 ? -11.367 -1.294 5.052 1.00 94.62 85 SER A O 1
ATOM 706 N N . SER A 1 86 ? -10.349 0.706 4.879 1.00 95.75 86 SER A N 1
ATOM 707 C CA . SER A 1 86 ? -9.880 0.549 3.508 1.00 95.75 86 SER A CA 1
ATOM 708 C C . SER A 1 86 ? -8.477 1.115 3.342 1.00 95.75 86 SER A C 1
ATOM 710 O O . SER A 1 86 ? -8.049 2.013 4.076 1.00 95.75 86 SER A O 1
ATOM 712 N N . CYS A 1 87 ? -7.762 0.587 2.357 1.00 96.00 87 CYS A N 1
ATOM 713 C CA . CYS A 1 87 ? -6.465 1.074 1.924 1.00 96.00 87 CYS A CA 1
ATOM 714 C C . CYS A 1 87 ? -6.496 1.355 0.434 1.00 96.00 87 CYS A C 1
ATOM 716 O O . CYS A 1 87 ? -7.003 0.550 -0.333 1.00 96.00 87 CYS A O 1
ATOM 718 N N . LEU A 1 88 ? -5.880 2.456 0.025 1.00 95.44 88 LEU A N 1
ATOM 719 C CA . LEU A 1 88 ? -5.798 2.856 -1.369 1.00 95.44 88 LEU A CA 1
ATOM 720 C C . LEU A 1 88 ? -4.357 3.198 -1.723 1.00 95.44 88 LEU A C 1
ATOM 722 O O . LEU A 1 88 ? -3.743 4.060 -1.089 1.00 95.44 88 LEU A O 1
ATOM 726 N N . ILE A 1 89 ? -3.833 2.543 -2.752 1.00 94.06 89 ILE A N 1
ATOM 727 C CA . ILE A 1 89 ? -2.595 2.936 -3.411 1.00 94.06 89 ILE A CA 1
ATOM 728 C C . ILE A 1 89 ? -2.958 3.931 -4.506 1.00 94.06 89 ILE A C 1
ATOM 730 O O . ILE A 1 89 ? -3.641 3.587 -5.470 1.00 94.06 89 ILE A O 1
ATOM 734 N N . LYS A 1 90 ? -2.495 5.170 -4.357 1.00 93.44 90 LYS A N 1
ATOM 735 C CA . LYS A 1 90 ? -2.604 6.207 -5.384 1.00 93.44 90 LYS A CA 1
ATOM 736 C C . LYS A 1 90 ? -1.277 6.414 -6.081 1.00 93.44 90 LYS A C 1
ATOM 738 O O . LYS A 1 90 ? -0.252 6.388 -5.407 1.00 93.44 90 LYS A O 1
ATOM 743 N N . ILE A 1 91 ? -1.304 6.683 -7.381 1.00 91.06 91 ILE A N 1
ATOM 744 C CA . ILE A 1 91 ? -0.119 7.075 -8.148 1.00 91.06 91 ILE A CA 1
ATOM 745 C C . ILE A 1 91 ? -0.277 8.542 -8.537 1.00 91.06 91 ILE A C 1
ATOM 747 O O . ILE A 1 91 ? -1.211 8.931 -9.232 1.00 91.06 91 ILE A O 1
ATOM 751 N N . GLU A 1 92 ? 0.624 9.374 -8.036 1.00 87.06 92 GLU A N 1
ATOM 752 C CA . GLU A 1 92 ? 0.700 10.793 -8.354 1.00 87.06 92 GLU A CA 1
ATOM 753 C C . GLU A 1 92 ? 1.421 10.990 -9.683 1.00 87.06 92 GLU A C 1
ATOM 755 O O . GLU A 1 92 ? 2.442 10.354 -9.943 1.00 87.06 92 GLU A O 1
ATOM 760 N N . GLY A 1 93 ? 0.896 11.890 -10.513 1.00 72.12 93 GLY A N 1
ATOM 761 C CA . GLY A 1 93 ? 1.492 12.214 -11.810 1.00 72.12 93 GLY A CA 1
ATOM 762 C C . GLY A 1 93 ? 1.213 11.194 -12.917 1.00 72.12 93 GLY A C 1
ATOM 763 O O . GLY A 1 93 ? 1.554 11.462 -14.065 1.00 72.12 93 GLY A O 1
ATOM 764 N N . SER A 1 94 ? 0.545 10.070 -12.624 1.00 71.31 94 SER A N 1
ATOM 765 C CA . SER A 1 94 ? 0.084 9.165 -13.679 1.00 71.31 94 SER A CA 1
ATOM 766 C C . SER A 1 94 ? -1.126 9.760 -14.397 1.00 71.31 94 SER A C 1
ATOM 768 O O . SER A 1 94 ? -2.156 10.046 -13.787 1.00 71.31 94 SER A O 1
ATOM 770 N N . VAL A 1 95 ? -0.995 9.914 -15.714 1.00 67.56 95 VAL A N 1
ATOM 771 C CA . VAL A 1 95 ? -2.082 10.348 -16.604 1.00 67.56 95 VAL A CA 1
ATOM 772 C C . VAL A 1 95 ? -3.127 9.239 -16.776 1.00 67.56 95 VAL A C 1
ATOM 774 O O . VAL A 1 95 ? -4.289 9.525 -17.041 1.00 67.56 95 VAL A O 1
ATOM 777 N N . MET A 1 96 ? -2.726 7.974 -16.604 1.00 66.38 96 MET A N 1
ATOM 778 C CA . MET A 1 96 ? -3.583 6.816 -16.863 1.00 66.38 96 MET A CA 1
ATOM 779 C C . MET A 1 96 ? -4.388 6.391 -15.632 1.00 66.38 96 MET A C 1
ATOM 781 O O . MET A 1 96 ? -5.569 6.083 -15.765 1.00 66.38 96 MET A O 1
ATOM 785 N N . VAL A 1 97 ? -3.776 6.371 -14.439 1.00 72.94 97 VAL A N 1
ATOM 786 C CA . VAL A 1 97 ? -4.423 5.853 -13.222 1.00 72.94 97 VAL A CA 1
ATOM 787 C C . VAL A 1 97 ? -3.994 6.624 -11.979 1.00 72.94 97 VAL A C 1
ATOM 789 O O . VAL A 1 97 ? -2.850 6.536 -11.542 1.00 72.94 97 VAL A O 1
ATOM 792 N N . SER A 1 98 ? -4.943 7.313 -11.340 1.00 77.44 98 SER A N 1
ATOM 793 C CA . SER A 1 98 ? -4.703 7.988 -10.055 1.00 77.44 98 SER A CA 1
ATOM 794 C C . SER A 1 98 ? -4.981 7.095 -8.839 1.00 77.44 98 SER A C 1
ATOM 796 O O . SER A 1 98 ? -4.274 7.189 -7.836 1.00 77.44 98 SER A O 1
ATOM 798 N N . ASN A 1 99 ? -5.979 6.211 -8.924 1.00 84.06 99 ASN A N 1
ATOM 799 C CA . ASN A 1 99 ? -6.337 5.218 -7.909 1.00 84.06 99 ASN A CA 1
ATOM 800 C C . ASN A 1 99 ? -5.980 3.833 -8.456 1.00 84.06 99 ASN A C 1
ATOM 802 O O . ASN A 1 99 ? -6.677 3.328 -9.328 1.00 84.06 99 ASN A O 1
ATOM 806 N N . PHE A 1 100 ? -4.879 3.258 -7.985 1.00 85.12 100 PHE A N 1
ATOM 807 C CA . PHE A 1 100 ? -4.284 2.074 -8.599 1.00 85.12 100 PHE A CA 1
ATOM 808 C C . PHE A 1 100 ? -4.805 0.764 -8.009 1.00 85.12 100 PHE A C 1
ATOM 810 O O . PHE A 1 100 ? -5.237 -0.109 -8.752 1.00 85.12 100 PHE A O 1
ATOM 817 N N . LEU A 1 101 ? -4.783 0.633 -6.682 1.00 88.56 101 LEU A N 1
ATOM 818 C CA . LEU A 1 101 ? -5.254 -0.566 -5.986 1.00 88.56 101 LEU A CA 1
ATOM 819 C C . LEU A 1 101 ? -5.986 -0.181 -4.713 1.00 88.56 101 LEU A C 1
ATOM 821 O O . LEU A 1 101 ? -5.462 0.599 -3.917 1.00 88.56 101 LEU A O 1
ATOM 825 N N . GLU A 1 102 ? -7.160 -0.762 -4.509 1.00 91.25 102 GLU A N 1
ATOM 826 C CA . GLU A 1 102 ? -7.971 -0.571 -3.315 1.00 91.25 102 GLU A CA 1
ATOM 827 C C . GLU A 1 102 ? -8.162 -1.903 -2.589 1.00 91.25 102 GLU A C 1
ATOM 829 O O . GLU A 1 102 ? -8.368 -2.938 -3.216 1.00 91.25 102 GLU A O 1
ATOM 834 N N . PHE A 1 103 ? -8.076 -1.859 -1.263 1.00 92.69 103 PHE A N 1
ATOM 835 C CA . PHE A 1 103 ? -8.330 -2.981 -0.370 1.00 92.69 103 PHE A CA 1
ATOM 836 C C . PHE A 1 103 ? -9.440 -2.566 0.584 1.00 92.69 103 PHE A C 1
ATOM 838 O O . PHE A 1 103 ? -9.269 -1.604 1.336 1.00 92.69 103 PHE A O 1
ATOM 845 N N . ASN A 1 104 ? -10.555 -3.282 0.573 1.00 91.44 104 ASN A N 1
ATOM 846 C CA . ASN A 1 104 ? -11.763 -2.928 1.323 1.00 91.44 104 ASN A CA 1
ATOM 847 C C . ASN A 1 104 ? -11.937 -3.737 2.609 1.00 91.44 104 ASN A C 1
ATOM 849 O O . ASN A 1 104 ? -12.882 -3.517 3.368 1.00 91.44 104 ASN A O 1
ATOM 853 N N . SER A 1 105 ? -11.032 -4.680 2.857 1.00 86.38 105 SER A N 1
ATOM 854 C CA . SER A 1 105 ? -11.097 -5.573 4.001 1.00 86.38 105 SER A CA 1
ATOM 855 C C . SER A 1 105 ? -9.715 -5.864 4.580 1.00 86.38 105 SER A C 1
ATOM 857 O O . SER A 1 105 ? -8.681 -5.769 3.912 1.00 86.38 105 SER A O 1
ATOM 859 N N . TYR A 1 106 ? -9.703 -6.257 5.854 1.00 88.25 106 TYR A N 1
ATOM 860 C CA . TYR A 1 106 ? -8.501 -6.745 6.527 1.00 88.25 106 TYR A CA 1
ATOM 861 C C . TYR A 1 106 ? -7.890 -7.952 5.796 1.00 88.25 106 TYR A C 1
ATOM 863 O O . TYR A 1 106 ? -6.666 -8.053 5.683 1.00 88.25 106 TYR A O 1
ATOM 871 N N . ASP A 1 107 ? -8.734 -8.846 5.276 1.00 88.69 107 ASP A N 1
ATOM 872 C CA . ASP A 1 107 ? -8.295 -10.063 4.595 1.00 88.69 107 ASP A CA 1
ATOM 873 C C . ASP A 1 107 ? -7.613 -9.758 3.262 1.00 88.69 107 ASP A C 1
ATOM 875 O O . ASP A 1 107 ? -6.540 -10.302 2.997 1.00 88.69 107 ASP A O 1
ATOM 879 N N . GLU A 1 108 ? -8.145 -8.824 2.469 1.00 90.12 108 GLU A N 1
ATOM 880 C CA . GLU A 1 108 ? -7.487 -8.339 1.249 1.00 90.12 108 GLU A CA 1
ATOM 881 C C . GLU A 1 108 ? -6.112 -7.728 1.548 1.00 90.12 108 GLU A C 1
ATOM 883 O O . GLU A 1 108 ? -5.118 -8.088 0.911 1.00 90.12 108 GLU A O 1
ATOM 888 N N . MET A 1 109 ? -6.018 -6.868 2.572 1.00 91.19 109 MET A N 1
ATOM 889 C CA . MET A 1 109 ? -4.740 -6.279 2.994 1.00 91.19 109 MET A CA 1
ATOM 890 C C . MET A 1 109 ? -3.736 -7.355 3.435 1.00 91.19 109 MET A C 1
ATOM 892 O O . MET A 1 109 ? -2.546 -7.278 3.120 1.00 91.19 109 MET A O 1
ATOM 896 N N . ASN A 1 110 ? -4.203 -8.366 4.171 1.00 89.69 110 ASN A N 1
ATOM 897 C CA . ASN A 1 110 ? -3.377 -9.462 4.667 1.00 89.69 110 ASN A CA 1
ATOM 898 C C . ASN A 1 110 ? -2.912 -10.394 3.538 1.00 89.69 110 ASN A C 1
ATOM 900 O O . ASN A 1 110 ? -1.753 -10.811 3.536 1.00 89.69 110 ASN A O 1
ATOM 904 N N . ASN A 1 111 ? -3.779 -10.699 2.574 1.00 89.06 111 ASN A N 1
ATOM 905 C CA . ASN A 1 111 ? -3.438 -11.510 1.407 1.00 89.06 111 ASN A CA 1
ATOM 906 C C . ASN A 1 111 ? -2.410 -10.797 0.529 1.00 89.06 111 ASN A C 1
ATOM 908 O O . ASN A 1 111 ? -1.377 -11.381 0.201 1.00 89.06 111 ASN A O 1
ATOM 912 N N . PHE A 1 112 ? -2.615 -9.508 0.253 1.00 89.88 112 PHE A N 1
ATOM 913 C CA . PHE A 1 112 ? -1.643 -8.712 -0.489 1.00 89.88 112 PHE A CA 1
ATOM 914 C C . PHE A 1 112 ? -0.287 -8.635 0.226 1.00 89.88 112 PHE A C 1
ATOM 916 O O . PHE A 1 112 ? 0.759 -8.825 -0.393 1.00 89.88 112 PHE A O 1
ATOM 923 N N . LEU A 1 113 ? -0.278 -8.455 1.552 1.00 90.62 113 LEU A N 1
ATOM 924 C CA . LEU A 1 113 ? 0.956 -8.482 2.339 1.00 90.62 113 LEU A CA 1
ATOM 925 C C . LEU A 1 113 ? 1.695 -9.827 2.218 1.00 90.62 113 LEU A C 1
ATOM 927 O O . LEU A 1 113 ? 2.918 -9.831 2.080 1.00 90.62 113 LEU A O 1
ATOM 931 N N . LYS A 1 114 ? 0.988 -10.964 2.235 1.00 88.31 114 LYS A N 1
ATOM 932 C CA . LYS A 1 114 ? 1.614 -12.284 2.034 1.00 88.31 114 LYS A CA 1
ATOM 933 C C . LYS A 1 114 ? 2.248 -12.410 0.648 1.00 88.31 114 LYS A C 1
ATOM 935 O O . LYS A 1 114 ? 3.334 -12.976 0.551 1.00 88.31 114 LYS A O 1
ATOM 940 N N . ILE A 1 115 ? 1.600 -11.884 -0.393 1.00 86.81 115 ILE A N 1
ATOM 941 C CA . ILE A 1 115 ? 2.145 -11.857 -1.760 1.00 86.81 115 ILE A CA 1
ATOM 942 C C . ILE A 1 115 ? 3.434 -11.025 -1.792 1.00 86.81 115 ILE A C 1
ATOM 944 O O . ILE A 1 115 ? 4.462 -11.501 -2.269 1.00 86.81 115 ILE A O 1
ATOM 948 N N . LEU A 1 116 ? 3.420 -9.822 -1.205 1.00 86.50 116 LEU A N 1
ATOM 949 C CA . LEU A 1 116 ? 4.600 -8.952 -1.140 1.00 86.50 116 LEU A CA 1
ATOM 950 C C . LEU A 1 116 ? 5.771 -9.575 -0.369 1.00 86.50 116 LEU A C 1
ATOM 952 O O . LEU A 1 116 ? 6.926 -9.382 -0.740 1.00 86.50 116 LEU A O 1
ATOM 956 N N . GLU A 1 117 ? 5.490 -10.321 0.701 1.00 85.88 117 GLU A N 1
ATOM 957 C CA . GLU A 1 117 ? 6.505 -11.047 1.475 1.00 85.88 117 GLU A CA 1
ATOM 958 C C . GLU A 1 117 ? 6.991 -12.338 0.788 1.00 85.88 117 GLU A C 1
ATOM 960 O O . GLU A 1 117 ? 7.826 -13.042 1.355 1.00 85.88 117 GLU A O 1
ATOM 965 N N . GLY A 1 118 ? 6.472 -12.680 -0.398 1.00 77.50 118 GLY A N 1
ATOM 966 C CA . GLY A 1 118 ? 6.806 -13.923 -1.100 1.00 77.50 118 GLY A CA 1
ATOM 967 C C . GLY A 1 118 ? 6.251 -15.181 -0.421 1.00 77.50 118 GLY A C 1
ATOM 968 O O . GLY A 1 118 ? 6.698 -16.289 -0.696 1.00 77.50 118 GLY A O 1
ATOM 969 N N . LYS A 1 119 ? 5.276 -15.034 0.483 1.00 63.00 119 LYS A N 1
ATOM 970 C CA . LYS A 1 119 ? 4.674 -16.131 1.261 1.00 63.00 119 LYS A CA 1
ATOM 971 C C . LYS A 1 119 ? 3.449 -16.761 0.589 1.00 63.00 119 LYS A C 1
ATOM 973 O O . LYS A 1 119 ? 2.844 -17.657 1.170 1.00 63.00 119 LYS A O 1
ATOM 978 N N . SER A 1 120 ? 3.069 -16.308 -0.606 1.00 46.69 120 SER A N 1
ATOM 979 C CA . SER A 1 120 ? 1.850 -16.730 -1.305 1.00 46.69 120 SER A CA 1
ATOM 980 C C . SER A 1 120 ? 2.059 -16.753 -2.822 1.00 46.69 120 SER A C 1
ATOM 982 O O . SER A 1 120 ? 1.784 -15.760 -3.486 1.00 46.69 120 SER A O 1
ATOM 984 N N . ALA A 1 121 ? 2.588 -17.882 -3.312 1.00 43.00 121 ALA A N 1
ATOM 985 C CA . ALA A 1 121 ? 2.464 -18.434 -4.678 1.00 43.00 121 ALA A CA 1
ATOM 986 C C . ALA A 1 121 ? 3.301 -19.725 -4.854 1.00 43.00 121 ALA A C 1
ATOM 988 O O . ALA A 1 121 ? 3.151 -20.416 -5.850 1.00 43.00 121 ALA A O 1
ATOM 989 N N . GLN A 1 122 ? 4.177 -20.076 -3.899 1.00 36.44 122 GLN A N 1
ATOM 990 C CA . GLN A 1 122 ? 5.091 -21.224 -4.042 1.00 36.44 122 GLN A CA 1
ATOM 991 C C . GLN A 1 122 ? 4.673 -22.491 -3.282 1.00 36.44 122 GLN A C 1
ATOM 993 O O . GLN A 1 122 ? 5.297 -23.526 -3.453 1.00 36.44 122 GLN A O 1
ATOM 998 N N . LYS A 1 123 ? 3.615 -22.457 -2.456 1.00 37.19 123 LYS A N 1
ATOM 999 C CA . LYS A 1 123 ? 3.170 -23.657 -1.717 1.00 37.19 123 LYS A CA 1
ATOM 1000 C C . LYS A 1 123 ? 2.029 -24.444 -2.363 1.00 37.19 123 LYS A C 1
ATOM 1002 O O . LYS A 1 123 ? 1.873 -25.603 -2.009 1.00 37.19 123 LYS A O 1
ATOM 1007 N N . GLU A 1 124 ? 1.284 -23.867 -3.306 1.00 31.47 124 GLU A N 1
ATOM 1008 C CA . GLU A 1 124 ? 0.271 -24.615 -4.080 1.00 31.47 124 GLU A CA 1
ATOM 1009 C C . GLU A 1 124 ? 0.780 -25.077 -5.453 1.00 31.47 124 GLU A C 1
ATOM 1011 O O . GLU A 1 124 ? 0.252 -26.035 -6.005 1.00 31.47 124 GLU A O 1
ATOM 1016 N N . VAL A 1 125 ? 1.842 -24.466 -5.989 1.00 34.81 125 VAL A N 1
ATOM 1017 C CA . VAL A 1 125 ? 2.408 -24.865 -7.290 1.00 34.81 125 VAL A CA 1
ATOM 1018 C C . VAL A 1 125 ? 3.404 -26.028 -7.142 1.00 34.81 125 VAL A C 1
ATOM 1020 O O . VAL A 1 125 ? 3.420 -26.927 -7.978 1.00 34.81 125 VAL A O 1
ATOM 1023 N N . ASP A 1 126 ? 4.155 -26.106 -6.038 1.00 28.14 126 ASP A N 1
ATOM 1024 C CA . ASP A 1 126 ? 5.159 -27.168 -5.825 1.00 28.14 126 ASP A CA 1
ATOM 1025 C C . ASP A 1 126 ? 4.567 -28.560 -5.521 1.00 28.14 126 ASP A C 1
ATOM 1027 O O . ASP A 1 126 ? 5.284 -29.557 -5.599 1.00 28.14 126 ASP A O 1
ATOM 1031 N N . SER A 1 127 ? 3.271 -28.675 -5.201 1.00 33.72 127 SER A N 1
ATOM 1032 C CA . SER A 1 127 ? 2.601 -29.980 -5.057 1.00 33.72 127 SER A CA 1
ATOM 1033 C C . SER A 1 127 ? 2.045 -30.535 -6.370 1.00 33.72 127 SER A C 1
ATOM 1035 O O . SER A 1 127 ? 1.610 -31.680 -6.394 1.00 33.72 127 SER A O 1
ATOM 1037 N N . ILE A 1 128 ? 2.039 -29.737 -7.444 1.00 34.66 128 ILE A N 1
ATOM 1038 C CA . ILE A 1 128 ? 1.534 -30.137 -8.769 1.00 34.66 128 ILE A CA 1
ATOM 1039 C C . ILE A 1 128 ? 2.683 -30.628 -9.675 1.00 34.66 128 ILE A C 1
ATOM 1041 O O . ILE A 1 128 ? 2.439 -31.351 -10.635 1.00 34.66 128 ILE A O 1
ATOM 1045 N N . PHE A 1 129 ? 3.939 -30.299 -9.348 1.00 36.09 129 PHE A N 1
ATOM 1046 C CA . PHE A 1 129 ? 5.129 -30.659 -10.137 1.00 36.09 129 PHE A CA 1
ATOM 1047 C C . PHE A 1 129 ? 6.069 -31.676 -9.456 1.00 36.09 129 PHE A C 1
ATOM 1049 O O . PHE A 1 129 ? 7.265 -31.696 -9.754 1.00 36.09 129 PHE A O 1
ATOM 1056 N N . LYS A 1 130 ? 5.553 -32.527 -8.559 1.00 34.78 130 LYS A N 1
ATOM 1057 C CA . LYS A 1 130 ? 6.250 -33.749 -8.121 1.00 34.78 130 LYS A CA 1
ATOM 1058 C C . LYS A 1 130 ? 5.633 -34.989 -8.744 1.00 34.78 130 LYS A C 1
ATOM 1060 O O . LYS A 1 130 ? 4.388 -35.066 -8.751 1.00 34.78 130 LYS A O 1
#